Protein AF-A0A544VQA2-F1 (afdb_monomer_lite)

Structure (mmCIF, N/CA/C/O backbone):
data_AF-A0A544VQA2-F1
#
_entry.id   AF-A0A544VQA2-F1
#
loop_
_atom_site.group_PDB
_atom_site.id
_atom_site.type_symbol
_atom_site.label_atom_id
_atom_site.label_alt_id
_atom_site.label_comp_id
_atom_site.label_asym_id
_atom_site.label_entity_id
_atom_site.label_seq_id
_atom_site.pdbx_PDB_ins_code
_atom_site.Cartn_x
_atom_site.Cartn_y
_atom_site.Cartn_z
_atom_site.occupancy
_atom_site.B_iso_or_equiv
_atom_site.auth_seq_id
_atom_site.auth_comp_id
_atom_site.auth_asym_id
_atom_site.auth_atom_id
_atom_site.pdbx_PDB_model_num
ATOM 1 N N . GLY A 1 1 ? 12.701 14.877 -9.086 1.00 81.31 1 GLY A N 1
ATOM 2 C CA . GLY A 1 1 ? 11.327 15.082 -8.614 1.00 81.31 1 GLY A CA 1
ATOM 3 C C . GLY A 1 1 ? 10.720 13.738 -8.305 1.00 81.31 1 GLY A C 1
ATOM 4 O O . GLY A 1 1 ? 11.294 12.726 -8.700 1.00 81.31 1 GLY A O 1
ATOM 5 N N . MET A 1 2 ? 9.619 13.739 -7.569 1.00 92.62 2 MET A N 1
ATOM 6 C CA . MET A 1 2 ? 8.785 12.567 -7.349 1.00 92.62 2 MET A CA 1
ATOM 7 C C . MET A 1 2 ? 7.392 12.913 -7.875 1.00 92.62 2 MET A C 1
ATOM 9 O O . MET A 1 2 ? 6.895 13.999 -7.578 1.00 92.62 2 MET A O 1
ATOM 13 N N . GLU A 1 3 ? 6.807 12.038 -8.678 1.00 93.88 3 GLU A N 1
ATOM 14 C CA . GLU A 1 3 ? 5.477 12.199 -9.256 1.00 93.88 3 GLU A CA 1
ATOM 15 C C . GLU A 1 3 ? 4.622 10.992 -8.887 1.00 93.88 3 GLU A C 1
ATOM 17 O O . GLU A 1 3 ? 5.085 9.852 -8.937 1.00 93.88 3 GLU A O 1
ATOM 22 N N . ILE A 1 4 ? 3.371 11.260 -8.523 1.00 93.94 4 ILE A N 1
ATOM 23 C CA . ILE A 1 4 ? 2.379 10.246 -8.186 1.00 93.94 4 ILE A CA 1
ATOM 24 C C . ILE A 1 4 ? 1.117 10.575 -8.972 1.00 93.94 4 ILE A C 1
ATOM 26 O O . ILE A 1 4 ? 0.616 11.696 -8.890 1.00 93.94 4 ILE A O 1
ATOM 30 N N . SER A 1 5 ? 0.591 9.606 -9.709 1.00 94.56 5 SER A N 1
ATOM 31 C CA . SER A 1 5 ? -0.692 9.725 -10.396 1.00 94.56 5 SER A CA 1
ATOM 32 C C . SER A 1 5 ? -1.543 8.492 -10.122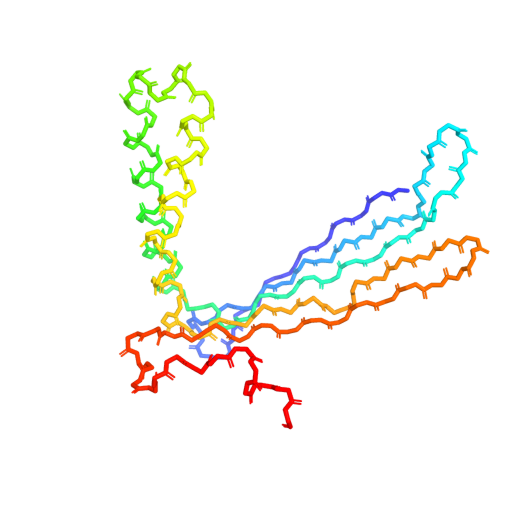 1.00 94.56 5 SER A C 1
ATOM 34 O O . SER A 1 5 ? -1.030 7.382 -10.017 1.00 94.56 5 SER A O 1
ATOM 36 N N . GLY A 1 6 ? -2.844 8.698 -9.946 1.00 93.38 6 GLY A N 1
ATOM 37 C CA . GLY A 1 6 ? -3.797 7.633 -9.667 1.00 93.38 6 GLY A CA 1
ATOM 38 C C . GLY A 1 6 ? -4.985 7.722 -10.610 1.00 93.38 6 GLY A C 1
ATOM 39 O O . GLY A 1 6 ? -5.431 8.820 -10.942 1.00 93.38 6 GLY A O 1
ATOM 40 N N . LYS A 1 7 ? -5.504 6.570 -11.025 1.00 92.75 7 LYS A N 1
ATOM 41 C CA . LYS A 1 7 ? -6.773 6.461 -11.748 1.00 92.75 7 LYS A CA 1
ATOM 42 C C . LYS A 1 7 ? -7.589 5.304 -11.194 1.00 92.75 7 LYS A C 1
ATOM 44 O O . LYS A 1 7 ? -7.028 4.287 -10.787 1.00 92.75 7 LYS A O 1
ATOM 49 N N . SER A 1 8 ? -8.902 5.463 -11.220 1.00 89.38 8 SER A N 1
ATOM 50 C CA . SER A 1 8 ? -9.842 4.410 -10.863 1.00 89.38 8 SER A CA 1
ATOM 51 C C . SER A 1 8 ? -10.977 4.401 -11.873 1.00 89.38 8 SER A C 1
ATOM 53 O O . SER A 1 8 ? -11.521 5.455 -12.197 1.00 89.38 8 SER A O 1
ATOM 55 N N . ASP A 1 9 ? -11.330 3.213 -12.344 1.00 89.56 9 ASP A N 1
ATOM 56 C CA . ASP A 1 9 ? -12.340 2.991 -13.371 1.00 89.56 9 ASP A CA 1
ATOM 57 C C . ASP A 1 9 ? -13.332 1.927 -12.888 1.00 89.56 9 ASP A C 1
ATOM 59 O O . ASP A 1 9 ? -12.942 0.904 -12.314 1.00 89.56 9 ASP A O 1
ATOM 63 N N . LEU A 1 10 ? -14.622 2.159 -13.137 1.00 85.25 10 LEU A N 1
ATOM 64 C CA . LEU A 1 10 ? -15.652 1.138 -12.958 1.00 85.25 10 LEU A CA 1
ATOM 65 C C . LEU A 1 10 ? -15.604 0.171 -14.140 1.00 85.25 10 LEU A C 1
ATOM 67 O O . LEU A 1 10 ? -15.604 0.583 -15.301 1.00 85.25 10 LEU A O 1
ATOM 71 N N . VAL A 1 11 ? -15.582 -1.125 -13.847 1.00 81.38 11 VAL A N 1
ATOM 72 C CA . VAL A 1 11 ? -15.744 -2.172 -14.860 1.00 81.38 11 VAL A CA 1
ATOM 73 C C . VAL A 1 11 ? -17.189 -2.145 -15.366 1.00 81.38 11 VAL A C 1
ATOM 75 O O . VAL A 1 11 ? -18.093 -1.766 -14.626 1.00 81.38 11 VAL A O 1
ATOM 78 N N . ASN A 1 12 ? -17.428 -2.581 -16.606 1.00 74.12 12 ASN A N 1
ATOM 79 C CA . ASN A 1 12 ? -18.741 -2.556 -17.268 1.00 74.12 12 ASN A CA 1
ATOM 80 C C . ASN A 1 12 ? -19.913 -3.173 -16.473 1.00 74.12 12 ASN A C 1
ATOM 82 O O . ASN A 1 12 ? -21.059 -2.867 -16.783 1.00 74.12 12 ASN A O 1
ATOM 86 N N . ASP A 1 13 ? -19.649 -4.025 -15.479 1.00 77.12 13 ASP A N 1
ATOM 87 C CA . ASP A 1 13 ? -20.666 -4.572 -14.567 1.00 77.12 13 ASP A CA 1
ATOM 88 C C . ASP A 1 13 ? -21.267 -3.506 -13.619 1.00 77.12 13 ASP A C 1
ATOM 90 O O . ASP A 1 13 ? -22.395 -3.636 -13.150 1.00 77.12 13 ASP A O 1
ATOM 94 N N . GLY A 1 14 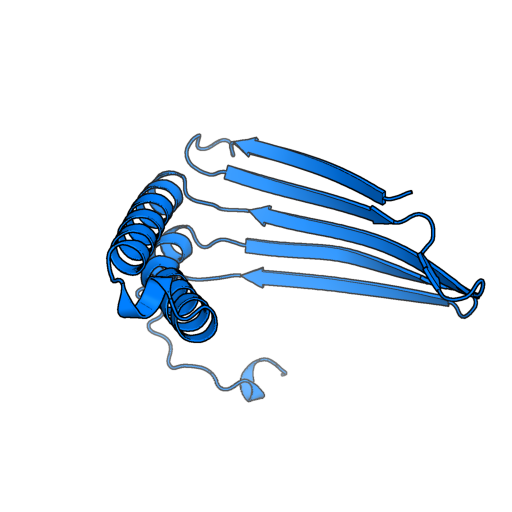? -20.545 -2.412 -13.365 1.00 76.81 14 GLY A N 1
ATOM 95 C CA . GLY A 1 14 ? -20.974 -1.319 -12.490 1.00 76.81 14 GLY A CA 1
ATOM 96 C C . GLY A 1 14 ? -20.738 -1.561 -10.997 1.00 76.81 14 GLY A C 1
ATOM 97 O O . GLY A 1 14 ? -20.931 -0.634 -10.212 1.00 76.81 14 GLY A O 1
ATOM 98 N N . LYS A 1 15 ? -20.294 -2.758 -10.590 1.00 84.06 15 LYS A N 1
ATOM 99 C CA . LYS A 1 15 ? -19.986 -3.087 -9.182 1.00 84.06 15 LYS A CA 1
ATOM 100 C C . LYS A 1 15 ? -18.499 -3.221 -8.891 1.00 84.06 15 LYS A C 1
ATOM 102 O O . LYS A 1 15 ? -18.074 -3.045 -7.752 1.00 84.06 15 LYS A O 1
ATOM 107 N N . THR A 1 16 ? -17.714 -3.538 -9.913 1.00 87.69 16 THR A N 1
ATOM 108 C CA . THR A 1 16 ? -16.288 -3.823 -9.773 1.00 87.69 16 THR A CA 1
ATOM 109 C C . THR A 1 16 ? -15.446 -2.598 -10.100 1.00 87.69 16 THR A C 1
ATOM 111 O O . THR A 1 16 ? -15.695 -1.905 -11.088 1.00 87.69 16 THR A O 1
ATOM 114 N N . ILE A 1 17 ? -14.417 -2.352 -9.293 1.00 88.88 17 ILE A N 1
ATOM 115 C CA . ILE A 1 17 ? -13.498 -1.225 -9.432 1.00 88.88 17 ILE A CA 1
ATOM 116 C C . ILE A 1 17 ? -12.112 -1.748 -9.812 1.00 88.88 17 ILE A C 1
ATOM 118 O O . ILE A 1 17 ? -11.581 -2.670 -9.190 1.00 88.88 17 ILE A O 1
ATOM 122 N N . ASN A 1 18 ? -11.502 -1.107 -10.804 1.00 91.31 18 ASN A N 1
ATOM 123 C CA . ASN A 1 18 ? -10.076 -1.212 -11.076 1.00 91.31 18 ASN A CA 1
ATOM 124 C C . ASN A 1 18 ? -9.402 0.089 -10.649 1.00 91.31 18 ASN A C 1
ATOM 126 O O . ASN A 1 18 ? -9.884 1.173 -10.963 1.00 91.31 18 ASN A O 1
ATOM 130 N N . SER A 1 19 ? -8.279 -0.007 -9.951 1.00 91.69 19 SER A N 1
ATOM 131 C CA . SER A 1 19 ? -7.461 1.133 -9.549 1.00 91.69 19 SER A CA 1
ATOM 132 C C . SER A 1 19 ? -6.032 0.953 -10.033 1.00 91.69 19 SER A C 1
ATOM 134 O O . SER A 1 19 ? -5.499 -0.154 -10.050 1.00 91.69 19 SER A O 1
ATOM 136 N N . GLN A 1 20 ? -5.394 2.048 -10.418 1.00 94.06 20 GLN A N 1
ATOM 137 C CA . GLN A 1 20 ? -3.985 2.098 -10.772 1.00 94.06 20 GLN A CA 1
ATOM 138 C C . GLN A 1 20 ? -3.334 3.292 -10.085 1.00 94.06 20 GLN A C 1
ATOM 140 O O . GLN A 1 20 ? -3.886 4.389 -10.072 1.00 94.06 20 GLN A O 1
ATOM 145 N N . LEU A 1 21 ? -2.142 3.061 -9.550 1.00 95.44 21 LEU A N 1
ATOM 146 C CA . LEU A 1 21 ? -1.255 4.052 -8.974 1.00 95.44 21 LEU A CA 1
ATOM 147 C C . LEU A 1 21 ? 0.085 3.972 -9.707 1.00 95.44 21 LEU A C 1
ATOM 149 O O . LEU A 1 21 ? 0.759 2.944 -9.669 1.00 95.44 21 LEU A O 1
ATOM 153 N N . ASP A 1 22 ? 0.465 5.055 -10.369 1.00 95.94 22 ASP A N 1
ATOM 154 C CA . ASP A 1 22 ? 1.755 5.203 -11.027 1.00 95.94 22 ASP A CA 1
ATOM 155 C C . ASP A 1 22 ? 2.627 6.164 -10.222 1.00 95.94 22 ASP A C 1
ATOM 157 O O . ASP A 1 22 ? 2.254 7.307 -9.952 1.00 95.94 22 ASP A O 1
ATOM 161 N N . TYR A 1 23 ? 3.810 5.696 -9.855 1.00 94.75 23 TYR A N 1
ATOM 162 C CA . TYR A 1 23 ? 4.824 6.435 -9.127 1.00 94.75 23 TYR A CA 1
ATOM 163 C C . TYR A 1 23 ? 6.069 6.561 -9.995 1.00 94.75 23 TYR A C 1
ATOM 165 O O . TYR A 1 23 ? 6.555 5.570 -10.547 1.00 94.75 23 TYR A O 1
ATOM 173 N N . SER A 1 24 ? 6.620 7.764 -10.108 1.00 95.38 24 SER A N 1
ATOM 174 C CA . SER A 1 24 ? 7.886 7.987 -10.795 1.00 95.38 24 SER A CA 1
ATOM 175 C C . SER A 1 24 ? 8.831 8.839 -9.957 1.00 95.38 24 SER A C 1
ATOM 177 O O . SER A 1 24 ? 8.446 9.800 -9.293 1.00 95.38 24 SER A O 1
ATOM 179 N N . LEU A 1 25 ? 10.101 8.457 -9.969 1.00 95.69 25 LEU A N 1
ATOM 180 C CA . LEU A 1 25 ? 11.179 9.127 -9.266 1.00 95.69 25 LEU A CA 1
ATOM 181 C C . LEU A 1 25 ? 12.263 9.468 -10.281 1.00 95.69 25 LEU A C 1
ATOM 183 O O . LEU A 1 25 ? 12.926 8.575 -10.806 1.00 95.69 25 LEU A O 1
ATOM 187 N N . ASN A 1 26 ? 12.460 10.758 -10.564 1.00 90.94 26 ASN A N 1
ATOM 188 C CA . ASN A 1 26 ? 13.401 11.167 -11.614 1.00 90.94 26 ASN A CA 1
ATOM 189 C C . ASN A 1 26 ? 14.870 10.943 -11.226 1.00 90.94 26 ASN A C 1
ATOM 191 O O . ASN A 1 26 ? 15.683 10.682 -12.101 1.00 90.94 26 ASN A O 1
ATOM 195 N N . SER A 1 27 ? 15.229 11.131 -9.954 1.00 91.62 27 SER A N 1
ATOM 196 C CA . SER A 1 27 ? 16.591 10.920 -9.449 1.00 91.62 27 SER A CA 1
ATOM 197 C C . SER A 1 27 ? 16.564 10.852 -7.925 1.00 91.62 27 SER A C 1
ATOM 199 O O . SER A 1 27 ? 15.988 11.730 -7.273 1.00 91.62 27 SER A O 1
ATOM 201 N N . LEU A 1 28 ? 17.183 9.812 -7.376 1.00 92.06 28 LEU A N 1
ATOM 202 C CA . LEU A 1 28 ? 17.469 9.630 -5.964 1.00 92.06 28 LEU A CA 1
ATOM 203 C C . LEU A 1 28 ? 18.948 9.926 -5.740 1.00 92.06 28 LEU A C 1
ATOM 205 O O . LEU A 1 28 ? 19.806 9.201 -6.235 1.00 92.06 28 LEU A O 1
ATOM 209 N N . LYS A 1 29 ? 19.255 10.965 -4.964 1.00 91.25 29 LYS A N 1
ATOM 210 C CA . LYS A 1 29 ? 20.635 11.308 -4.609 1.00 91.25 29 LYS A CA 1
ATOM 211 C C . LYS A 1 29 ? 20.849 11.165 -3.114 1.00 91.25 29 LYS A C 1
ATOM 213 O O . LYS A 1 29 ? 20.087 11.728 -2.331 1.00 91.25 29 LYS A O 1
ATOM 218 N N . VAL A 1 30 ? 21.906 10.464 -2.723 1.00 92.06 30 VAL A N 1
ATOM 219 C CA . VAL A 1 30 ? 22.319 10.307 -1.323 1.00 92.06 30 VAL A CA 1
ATOM 220 C C . VAL A 1 30 ? 23.778 10.720 -1.213 1.00 92.06 30 VAL A C 1
ATOM 222 O O . VAL A 1 30 ? 24.618 10.217 -1.948 1.00 92.06 30 VAL A O 1
ATOM 225 N N . GLN A 1 31 ? 24.082 11.676 -0.329 1.00 88.56 31 GLN A N 1
ATOM 22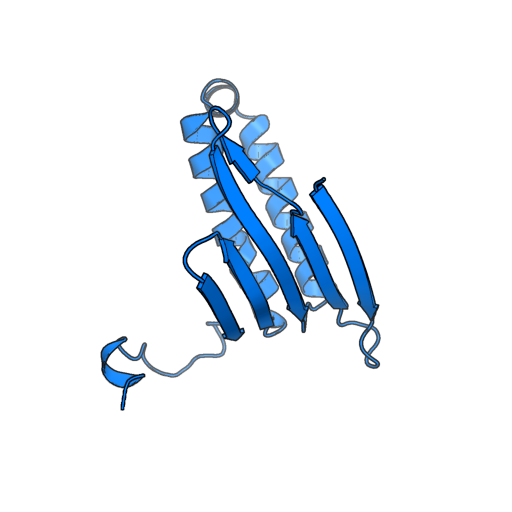6 C CA . GLN A 1 31 ? 25.440 12.220 -0.151 1.00 88.56 31 GLN A CA 1
ATOM 227 C C . GLN A 1 31 ? 26.111 12.625 -1.479 1.00 88.56 31 GLN A C 1
ATOM 229 O O . GLN A 1 31 ? 27.270 12.316 -1.735 1.00 88.56 31 GLN A O 1
ATOM 234 N N . ASN A 1 32 ? 25.352 13.303 -2.345 1.00 86.19 32 ASN A N 1
ATOM 235 C CA . ASN A 1 32 ? 25.791 13.746 -3.671 1.00 86.19 32 ASN A CA 1
ATOM 236 C C . ASN A 1 32 ? 26.107 12.620 -4.683 1.00 86.19 32 ASN A C 1
ATOM 238 O O . ASN A 1 32 ? 26.559 12.914 -5.787 1.00 86.19 32 ASN A O 1
ATOM 242 N N . GLN A 1 33 ? 25.832 11.357 -4.345 1.00 88.81 33 GLN A N 1
ATOM 243 C CA . GLN A 1 33 ? 25.897 10.220 -5.264 1.00 88.81 33 GLN A CA 1
ATOM 244 C C . GLN A 1 33 ? 24.511 9.943 -5.845 1.00 88.81 33 GLN A C 1
ATOM 246 O O . GLN A 1 33 ? 23.522 9.919 -5.111 1.00 88.81 33 GLN A O 1
ATOM 251 N N . ASP A 1 34 ? 24.434 9.756 -7.162 1.00 91.25 34 ASP A N 1
ATOM 252 C CA . ASP A 1 34 ? 23.193 9.395 -7.846 1.00 91.25 34 ASP A CA 1
ATOM 253 C C . ASP A 1 34 ? 22.961 7.886 -7.728 1.00 91.25 34 ASP A C 1
ATOM 255 O O . ASP A 1 34 ? 23.734 7.083 -8.250 1.00 91.25 34 ASP A O 1
ATOM 259 N N . LEU A 1 35 ? 21.910 7.507 -7.006 1.00 92.88 35 LEU A N 1
ATOM 260 C CA . LEU A 1 35 ? 21.500 6.117 -6.822 1.00 92.88 35 LEU A CA 1
ATOM 261 C C . LEU A 1 35 ? 20.567 5.634 -7.937 1.00 92.88 35 LEU A C 1
ATOM 263 O O . LEU A 1 35 ? 20.286 4.434 -8.020 1.00 92.88 35 LEU A O 1
ATOM 267 N N . GLY A 1 36 ? 20.108 6.542 -8.799 1.00 95.00 36 GLY A N 1
ATOM 268 C CA . GLY A 1 36 ? 19.288 6.235 -9.954 1.00 95.00 36 GLY A CA 1
ATOM 269 C C . GLY A 1 36 ? 17.892 6.842 -9.920 1.00 95.00 36 GLY A C 1
ATOM 270 O O . GLY A 1 36 ? 17.576 7.757 -9.166 1.00 95.00 36 GLY A O 1
ATOM 271 N N . SER A 1 37 ? 17.044 6.313 -10.786 1.00 96.25 37 SER A N 1
ATOM 272 C CA . SER A 1 37 ? 15.664 6.721 -11.029 1.00 96.25 37 SER A CA 1
ATOM 273 C C . SER A 1 37 ? 14.770 5.491 -11.008 1.00 96.25 37 SER A C 1
ATOM 275 O O . SER A 1 37 ? 15.246 4.383 -11.256 1.00 96.25 37 SER A O 1
ATOM 277 N N . GLY A 1 38 ? 13.484 5.674 -10.731 1.00 95.94 38 GLY A N 1
ATOM 278 C CA . GLY A 1 38 ? 12.567 4.549 -10.623 1.00 95.94 38 GLY A CA 1
ATOM 279 C C . GLY A 1 38 ? 11.176 4.849 -11.145 1.00 95.94 38 GLY A C 1
ATOM 280 O O . GLY A 1 38 ? 10.729 5.997 -11.148 1.00 95.94 38 GLY A O 1
ATOM 281 N N . LYS A 1 39 ? 10.487 3.800 -11.579 1.00 96.25 39 LYS A N 1
ATOM 282 C CA . LYS A 1 39 ? 9.060 3.814 -11.897 1.00 96.25 39 LYS A CA 1
ATOM 283 C C . LYS A 1 39 ? 8.401 2.628 -11.220 1.00 96.25 39 LYS A C 1
ATOM 285 O O . LYS A 1 39 ? 8.980 1.551 -11.179 1.00 96.25 39 LYS A O 1
ATOM 290 N N . LEU A 1 40 ? 7.205 2.823 -10.698 1.00 96.00 40 LEU A N 1
ATOM 291 C CA . LEU A 1 40 ? 6.382 1.768 -10.132 1.00 96.00 40 LEU A CA 1
ATOM 292 C C . LEU A 1 40 ? 4.950 1.994 -10.592 1.00 96.00 40 LEU A C 1
ATOM 294 O O . LEU A 1 40 ? 4.348 3.005 -10.250 1.00 96.00 40 LEU A O 1
ATOM 298 N N . THR A 1 41 ? 4.401 1.036 -11.323 1.00 96.44 41 THR A N 1
ATOM 299 C CA . THR A 1 41 ? 2.967 0.971 -11.599 1.00 96.44 41 THR A CA 1
ATOM 300 C C . THR A 1 41 ? 2.357 -0.143 -10.763 1.00 96.44 41 THR A C 1
ATOM 302 O O . THR A 1 41 ? 2.652 -1.317 -10.988 1.00 96.44 41 THR A O 1
ATOM 305 N N . LEU A 1 42 ? 1.492 0.226 -9.823 1.00 95.94 42 LEU A N 1
ATOM 306 C CA . LEU A 1 42 ? 0.640 -0.681 -9.063 1.00 95.94 42 LEU A CA 1
ATOM 307 C C . LEU A 1 42 ? -0.768 -0.647 -9.656 1.00 95.94 42 LEU A C 1
ATOM 309 O O . LEU A 1 42 ? -1.345 0.420 -9.833 1.00 95.94 42 LEU A O 1
ATOM 313 N N . LYS A 1 43 ? -1.347 -1.808 -9.933 1.00 94.88 43 LYS A N 1
ATOM 314 C CA . LYS A 1 43 ? -2.741 -1.969 -10.340 1.00 94.88 43 LYS A CA 1
ATOM 315 C C . LYS A 1 43 ? -3.416 -2.920 -9.370 1.00 94.88 43 LYS A C 1
ATOM 317 O O . LYS A 1 43 ? -2.852 -3.954 -9.027 1.00 94.88 43 LYS A O 1
ATOM 322 N N . VAL A 1 44 ? -4.620 -2.575 -8.952 1.00 92.69 44 VAL A N 1
ATOM 323 C CA . VAL A 1 44 ? -5.503 -3.448 -8.188 1.00 92.69 44 VAL A CA 1
ATOM 324 C C . VAL A 1 44 ? -6.792 -3.548 -8.981 1.00 92.69 44 VAL A C 1
ATOM 326 O O . VAL A 1 44 ? -7.479 -2.548 -9.178 1.00 92.69 44 VAL A O 1
ATOM 329 N N . GLY A 1 45 ? -7.070 -4.727 -9.514 1.00 91.88 45 GLY A N 1
ATOM 330 C CA . GLY A 1 45 ? -8.254 -5.003 -10.309 1.00 91.88 45 GLY A CA 1
ATOM 331 C C . GLY A 1 45 ? -9.222 -5.919 -9.583 1.00 91.88 45 GLY A C 1
ATOM 332 O O . GLY A 1 45 ? -8.868 -6.541 -8.582 1.00 91.88 45 GLY A O 1
ATOM 333 N N . GLN A 1 46 ? -10.428 -6.021 -10.133 1.00 88.62 46 GLN A N 1
ATOM 334 C CA . GLN A 1 46 ? -11.462 -6.932 -9.634 1.00 88.62 46 GLN A CA 1
ATOM 335 C C . GLN A 1 46 ? -11.866 -6.660 -8.174 1.00 88.62 46 GLN A C 1
ATOM 337 O O . GLN A 1 46 ? -12.231 -7.560 -7.430 1.00 88.62 46 GLN A O 1
ATOM 342 N N . ILE A 1 47 ? -11.825 -5.397 -7.742 1.00 89.62 47 ILE A N 1
ATOM 343 C CA . ILE A 1 47 ? -12.302 -5.038 -6.405 1.00 89.62 47 ILE A CA 1
ATOM 344 C C . ILE A 1 47 ? -13.827 -4.999 -6.442 1.00 89.62 47 ILE A C 1
ATOM 346 O O . ILE A 1 47 ? -14.402 -4.119 -7.084 1.00 89.62 47 ILE A O 1
ATOM 350 N N . ASP A 1 48 ? -14.486 -5.923 -5.753 1.00 89.94 48 ASP A N 1
ATOM 351 C CA . ASP A 1 48 ? -15.933 -5.863 -5.558 1.00 89.94 48 ASP A CA 1
ATOM 352 C C . ASP A 1 48 ? -16.303 -4.706 -4.608 1.00 89.94 48 ASP A C 1
ATOM 354 O O . ASP A 1 48 ? -15.743 -4.563 -3.517 1.00 89.94 48 ASP A O 1
ATOM 358 N N . GLY A 1 49 ? -17.220 -3.836 -5.039 1.00 88.19 49 GLY A N 1
ATOM 359 C CA . GLY A 1 49 ? -17.597 -2.640 -4.287 1.00 88.19 49 GLY A CA 1
ATOM 360 C C . GLY A 1 49 ? -18.324 -2.935 -2.971 1.00 88.19 49 GLY A C 1
ATOM 361 O O . GLY A 1 49 ? -18.141 -2.200 -1.998 1.00 88.19 49 GLY A O 1
ATOM 362 N N . GLU A 1 50 ? -19.114 -4.010 -2.907 1.00 89.94 50 GLU A N 1
ATOM 363 C CA . GLU A 1 50 ? -19.792 -4.430 -1.677 1.00 89.94 50 GLU A CA 1
ATOM 364 C C . GLU A 1 50 ? -18.779 -5.005 -0.681 1.00 89.94 50 GLU A C 1
ATOM 366 O O . GLU A 1 50 ? -18.767 -4.617 0.491 1.00 89.94 50 GLU A O 1
ATOM 371 N N . ALA A 1 51 ? -17.869 -5.853 -1.161 1.00 89.94 51 ALA A N 1
ATOM 372 C CA . ALA A 1 51 ? -16.755 -6.394 -0.395 1.00 89.94 51 ALA A CA 1
ATOM 373 C C . ALA A 1 51 ? -15.855 -5.285 0.162 1.00 89.94 51 ALA A C 1
ATOM 375 O O . ALA A 1 51 ? -15.532 -5.303 1.350 1.00 89.94 51 ALA A O 1
ATOM 376 N N . TRP A 1 52 ? -15.506 -4.280 -0.652 1.00 89.38 52 TRP A N 1
ATOM 377 C CA . TRP A 1 52 ? -14.738 -3.113 -0.203 1.00 89.38 52 TRP A CA 1
ATOM 378 C C . TRP A 1 52 ? -15.471 -2.331 0.887 1.00 89.38 52 TRP A C 1
ATOM 380 O O . TRP A 1 52 ? -14.866 -1.925 1.883 1.00 89.38 52 TRP A O 1
ATOM 390 N N . HIS A 1 53 ? -16.782 -2.140 0.731 1.00 91.38 53 HIS A N 1
ATOM 391 C CA . HIS A 1 53 ? -17.588 -1.455 1.732 1.00 91.38 53 HIS A CA 1
ATOM 392 C C . HIS A 1 53 ? -17.603 -2.215 3.065 1.00 91.38 53 HIS A C 1
ATOM 394 O O . HIS A 1 53 ? -17.342 -1.618 4.112 1.00 91.38 53 HIS A O 1
ATOM 400 N N . GLN A 1 54 ? -17.838 -3.530 3.033 1.00 92.25 54 GLN A N 1
ATOM 401 C CA . GLN A 1 54 ? -17.822 -4.389 4.223 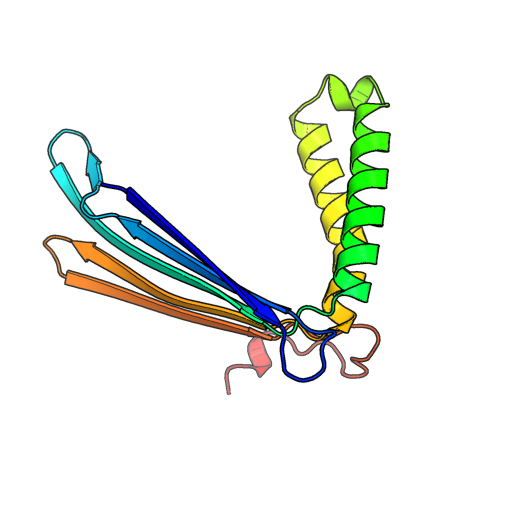1.00 92.25 54 GLN A CA 1
ATOM 402 C C . GLN A 1 54 ? -16.437 -4.423 4.880 1.00 92.25 54 GLN A C 1
ATOM 404 O O . GLN A 1 54 ? -16.329 -4.252 6.095 1.00 92.25 54 GLN A O 1
ATOM 409 N N . PHE A 1 55 ? -15.378 -4.575 4.082 1.00 92.75 55 PHE A N 1
ATOM 410 C CA . PHE A 1 55 ? -13.993 -4.520 4.543 1.00 92.75 55 PHE A CA 1
ATOM 411 C C . PHE A 1 55 ? -13.702 -3.204 5.266 1.00 92.75 55 PHE A C 1
ATOM 413 O O . PHE A 1 55 ? -13.231 -3.214 6.403 1.00 92.75 55 PHE A O 1
ATOM 420 N N . SER A 1 56 ? -14.024 -2.071 4.635 1.00 91.88 56 SER A N 1
ATOM 421 C CA . SER A 1 56 ? -13.770 -0.745 5.197 1.00 91.88 56 SER A CA 1
ATOM 422 C C . SER A 1 56 ? -14.534 -0.530 6.502 1.00 91.88 56 SER A C 1
ATOM 424 O O . SER A 1 56 ? -13.958 -0.024 7.465 1.00 91.88 56 SER A O 1
ATOM 426 N N . GLN A 1 57 ? -15.798 -0.958 6.574 1.00 94.12 57 GLN A N 1
ATOM 427 C CA . GLN A 1 57 ? -16.575 -0.889 7.811 1.00 94.12 57 GLN A CA 1
ATOM 428 C C . GLN A 1 57 ? -15.947 -1.727 8.928 1.00 94.12 57 GLN A C 1
ATOM 430 O O . GLN A 1 57 ? -15.752 -1.214 10.031 1.00 94.12 57 GLN A O 1
ATOM 435 N N . GLN A 1 58 ? -15.608 -2.990 8.653 1.00 92.56 58 GLN A N 1
ATOM 436 C CA . GLN A 1 58 ? -15.040 -3.893 9.654 1.00 92.56 58 GLN A CA 1
ATOM 437 C C . GLN A 1 58 ? -13.672 -3.405 10.139 1.00 92.56 58 GLN A C 1
ATOM 439 O O . GLN A 1 58 ? -13.450 -3.329 11.347 1.00 92.56 58 GLN A O 1
ATOM 444 N N . TYR A 1 59 ? -12.783 -3.030 9.217 1.00 93.31 59 TYR A N 1
ATOM 445 C CA . TYR A 1 59 ? -11.468 -2.484 9.546 1.00 93.31 59 TYR A CA 1
ATOM 446 C C . TYR A 1 59 ? -11.598 -1.220 10.404 1.00 93.31 59 TYR A C 1
ATOM 448 O O . TYR A 1 59 ? -11.064 -1.167 11.509 1.00 93.31 59 TYR A O 1
ATOM 456 N N . ASN A 1 60 ? -12.389 -0.236 9.962 1.00 92.06 60 ASN A N 1
ATOM 457 C CA . ASN A 1 60 ? -12.547 1.025 10.688 1.00 92.06 60 ASN A CA 1
ATOM 458 C C . ASN A 1 60 ? -13.197 0.840 12.065 1.00 92.06 60 ASN A C 1
ATOM 460 O O . ASN A 1 60 ? -12.831 1.551 13.003 1.00 92.06 60 ASN A O 1
ATOM 464 N N . ALA A 1 61 ? -14.160 -0.076 12.201 1.00 93.44 61 ALA A N 1
ATOM 465 C CA . ALA A 1 61 ? -14.793 -0.377 13.482 1.00 93.44 61 ALA A CA 1
ATOM 466 C C . ALA A 1 61 ? -13.791 -0.999 14.465 1.00 93.44 61 ALA A C 1
ATOM 468 O O . ALA A 1 61 ? -13.722 -0.577 15.621 1.00 93.44 61 ALA A O 1
ATOM 469 N N . GLN A 1 62 ? -12.975 -1.951 14.003 1.00 90.62 62 GLN A N 1
ATOM 470 C CA . GLN A 1 62 ? -11.941 -2.568 14.830 1.00 90.62 62 GLN A CA 1
ATOM 471 C C . GLN A 1 62 ? -10.853 -1.562 15.208 1.00 90.62 62 GLN A C 1
ATOM 473 O O . GLN A 1 62 ? -10.561 -1.411 16.390 1.00 90.62 62 GLN A O 1
ATOM 478 N N . THR A 1 63 ? -10.313 -0.798 14.256 1.00 90.38 63 THR A N 1
ATOM 479 C CA . THR A 1 63 ? -9.293 0.223 14.542 1.00 90.38 63 THR A CA 1
ATOM 480 C C . THR A 1 63 ? -9.792 1.277 15.534 1.00 90.38 63 THR A C 1
ATOM 482 O O . THR A 1 63 ? -9.059 1.653 16.447 1.00 90.38 63 THR A O 1
ATOM 485 N N . GLN A 1 64 ? -11.051 1.715 15.432 1.00 90.69 64 GLN A N 1
ATOM 486 C CA . GLN A 1 64 ? -11.641 2.626 16.421 1.00 90.69 64 GLN A CA 1
ATOM 487 C C . GLN A 1 64 ? -11.783 1.980 17.805 1.00 90.69 64 GLN A C 1
ATOM 489 O O . GLN A 1 64 ? -11.480 2.624 18.808 1.00 90.69 64 GLN A O 1
ATOM 494 N N . ALA A 1 65 ? -12.190 0.711 17.877 1.00 91.69 65 ALA A N 1
ATOM 495 C CA . ALA A 1 65 ? -12.268 -0.020 19.141 1.00 91.69 65 ALA A CA 1
ATOM 496 C C . ALA A 1 65 ? -10.887 -0.221 19.794 1.00 91.69 65 ALA A C 1
ATOM 498 O O . ALA A 1 65 ? -10.789 -0.238 21.022 1.00 91.69 65 ALA A O 1
ATOM 499 N N . LEU A 1 66 ? -9.822 -0.339 18.994 1.00 90.12 66 LEU A N 1
ATOM 500 C CA . LEU A 1 66 ? -8.441 -0.387 19.481 1.00 90.12 66 LEU A CA 1
ATOM 501 C C . LEU A 1 66 ? -8.004 0.963 20.062 1.00 90.12 66 LEU A C 1
ATOM 503 O O . LEU A 1 66 ? -7.425 1.002 21.141 1.00 90.12 66 LEU A O 1
ATOM 507 N N . LEU A 1 67 ? -8.330 2.077 19.399 1.00 88.50 67 LEU A N 1
ATOM 508 C CA . LEU A 1 67 ? -8.007 3.424 19.893 1.00 88.50 67 LEU A CA 1
ATOM 509 C C . LEU A 1 67 ? -8.792 3.813 21.153 1.00 88.50 67 LEU A C 1
ATOM 511 O O . LEU A 1 67 ? -8.309 4.607 21.957 1.00 88.50 67 LEU A O 1
ATOM 515 N N . ALA A 1 68 ? -9.986 3.250 21.346 1.00 90.88 68 ALA A N 1
ATOM 516 C CA . ALA A 1 68 ? -10.768 3.439 22.565 1.00 90.88 68 ALA A CA 1
ATOM 517 C C . ALA A 1 68 ? -10.140 2.751 23.794 1.00 90.88 68 ALA A C 1
ATOM 519 O O . ALA A 1 68 ? -10.516 3.060 24.926 1.00 90.88 68 ALA A O 1
ATOM 520 N N . GLN A 1 69 ? -9.187 1.833 23.592 1.00 90.31 69 GLN A N 1
ATOM 521 C CA . GLN A 1 69 ? -8.475 1.156 24.670 1.00 90.31 69 GLN A CA 1
ATOM 522 C C . GLN A 1 69 ? -7.215 1.949 25.045 1.00 90.31 69 GLN A C 1
ATOM 524 O O . GLN A 1 69 ? -6.275 2.025 24.249 1.00 90.31 69 GLN A O 1
ATOM 529 N N . PRO A 1 70 ? -7.136 2.513 26.265 1.00 86.31 70 PRO A N 1
ATOM 530 C CA . PRO A 1 70 ? -5.996 3.331 26.678 1.00 86.31 70 PRO A CA 1
ATOM 531 C C . PRO A 1 70 ? -4.677 2.545 26.703 1.00 86.31 70 PRO A C 1
ATOM 533 O O . PRO A 1 70 ? -3.612 3.125 26.516 1.00 86.31 70 PRO A O 1
ATOM 536 N N . GLU A 1 71 ? -4.726 1.229 26.894 1.00 89.19 71 GLU A N 1
ATOM 537 C CA . GLU A 1 71 ? -3.547 0.353 26.891 1.00 89.19 71 GLU A CA 1
ATOM 538 C C . GLU A 1 71 ? -2.910 0.239 25.498 1.00 89.19 71 GLU A C 1
ATOM 540 O O . GLU A 1 71 ? -1.692 0.135 25.373 1.00 89.19 71 GLU A O 1
ATOM 545 N N . ILE A 1 72 ? -3.733 0.319 24.448 1.00 88.75 72 ILE A N 1
ATOM 546 C CA . ILE A 1 72 ? -3.295 0.253 23.052 1.00 88.75 72 ILE A CA 1
ATOM 547 C C . ILE A 1 72 ? -2.935 1.652 22.546 1.00 88.75 72 ILE A C 1
ATOM 549 O O . ILE A 1 72 ? -1.899 1.827 21.913 1.00 88.75 72 ILE A O 1
ATOM 553 N N . ALA A 1 73 ? -3.735 2.671 22.877 1.00 83.38 73 ALA A N 1
ATOM 554 C CA . ALA A 1 73 ? -3.469 4.054 22.474 1.00 83.38 73 ALA A CA 1
ATOM 555 C C . ALA A 1 73 ? -2.114 4.580 22.987 1.00 83.38 73 ALA A C 1
ATOM 557 O O . ALA A 1 73 ? -1.465 5.380 22.316 1.00 83.38 73 ALA A O 1
ATOM 558 N N . ASN A 1 74 ? -1.672 4.107 24.156 1.00 89.19 74 ASN A N 1
ATOM 559 C CA . ASN A 1 74 ? -0.387 4.484 24.746 1.00 89.19 74 ASN A CA 1
ATOM 560 C C . ASN A 1 74 ? 0.783 3.581 24.315 1.00 89.19 74 ASN A C 1
ATOM 562 O O . ASN A 1 74 ? 1.918 3.845 24.714 1.00 89.19 74 ASN A O 1
ATOM 566 N N . ASN A 1 75 ? 0.540 2.535 23.516 1.00 91.56 75 ASN A N 1
ATOM 567 C CA . ASN A 1 75 ? 1.571 1.609 23.057 1.00 91.56 75 ASN A CA 1
ATOM 568 C C . ASN A 1 75 ? 1.562 1.477 21.519 1.00 91.56 75 ASN A C 1
ATOM 570 O O . ASN A 1 75 ? 0.797 0.686 20.964 1.00 91.56 75 ASN A O 1
ATOM 574 N N . PRO A 1 76 ? 2.438 2.212 20.810 1.00 87.62 76 PRO A N 1
ATOM 575 C CA . PRO A 1 76 ? 2.445 2.237 19.349 1.00 87.62 76 PRO A CA 1
ATOM 576 C C . PRO A 1 76 ? 2.839 0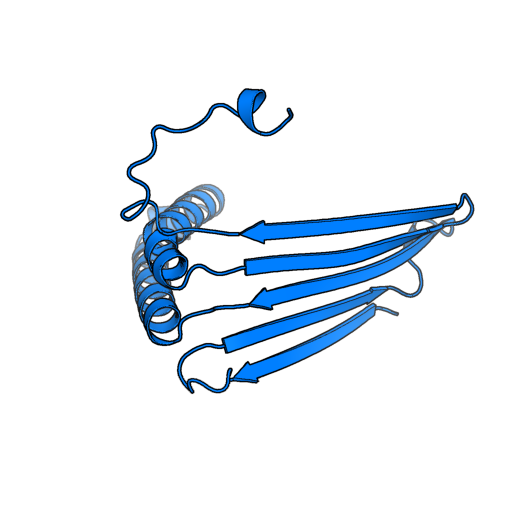.899 18.704 1.00 87.62 76 PRO A C 1
ATOM 578 O O . PRO A 1 76 ? 2.453 0.644 17.562 1.00 87.62 76 PRO A O 1
ATOM 581 N N . GLU A 1 77 ? 3.595 0.040 19.393 1.00 92.25 77 GLU A N 1
ATOM 582 C CA . GLU A 1 77 ? 3.944 -1.295 18.884 1.00 92.25 77 GLU A CA 1
ATOM 583 C C . GLU A 1 77 ? 2.732 -2.227 18.948 1.00 92.25 77 GLU A C 1
ATOM 585 O O . GLU A 1 77 ? 2.356 -2.831 17.943 1.00 92.25 77 GLU A O 1
ATOM 590 N N . LEU A 1 78 ? 2.055 -2.258 20.101 1.00 91.69 78 LEU A N 1
ATOM 591 C CA . LEU A 1 78 ? 0.831 -3.041 20.284 1.00 91.69 78 LEU A CA 1
ATOM 592 C C . LEU A 1 78 ? -0.297 -2.553 19.366 1.00 91.69 78 LEU A C 1
ATOM 594 O O . LEU A 1 78 ? -1.047 -3.360 18.824 1.00 91.69 78 LEU A O 1
ATOM 598 N N . TYR A 1 79 ? -0.405 -1.241 19.148 1.00 90.88 79 TYR A N 1
ATOM 599 C CA . TYR A 1 79 ? -1.353 -0.683 18.188 1.00 90.88 79 TYR A CA 1
ATOM 600 C C . TYR A 1 79 ? -1.095 -1.191 16.766 1.00 90.88 79 TYR A C 1
ATOM 602 O O . TYR A 1 79 ? -2.032 -1.623 16.100 1.00 90.88 79 TYR A O 1
ATOM 610 N N . GLN A 1 80 ? 0.159 -1.192 16.302 1.00 90.88 80 GLN A N 1
ATOM 611 C CA . GLN A 1 80 ? 0.503 -1.710 14.973 1.00 90.88 80 GLN A CA 1
ATOM 612 C C . GLN A 1 80 ? 0.196 -3.202 14.840 1.00 90.88 80 GLN A C 1
ATOM 614 O O . GLN A 1 80 ? -0.375 -3.600 13.825 1.00 90.88 80 GLN A O 1
ATOM 619 N N . GLU A 1 81 ? 0.516 -4.011 15.854 1.00 92.69 81 GLU A N 1
ATOM 620 C CA . GLU A 1 81 ? 0.159 -5.434 15.876 1.00 92.69 81 GLU A CA 1
ATOM 621 C C . GLU A 1 81 ? -1.357 -5.612 15.727 1.00 92.69 81 GLU A C 1
ATOM 623 O O . GLU A 1 81 ? -1.822 -6.279 14.804 1.00 92.69 81 GLU A O 1
ATOM 628 N N . LYS A 1 82 ? -2.139 -4.925 16.563 1.00 91.56 82 LYS A N 1
ATOM 629 C CA . LYS A 1 82 ? -3.597 -5.078 16.599 1.00 91.56 82 LYS A CA 1
ATOM 630 C C . LYS A 1 82 ? -4.287 -4.526 15.354 1.00 91.56 82 LYS A C 1
ATOM 632 O O . LYS A 1 82 ? -5.263 -5.106 14.889 1.00 91.56 82 LYS A O 1
ATOM 637 N N . VAL A 1 83 ? -3.793 -3.428 14.782 1.00 92.00 83 VAL A N 1
ATOM 638 C CA . VAL A 1 83 ? -4.292 -2.902 13.499 1.00 92.00 83 VAL A CA 1
ATOM 639 C C . VAL A 1 83 ? -3.963 -3.856 12.356 1.00 92.00 83 VAL A C 1
ATOM 641 O O . VAL A 1 83 ? -4.786 -4.046 11.461 1.00 92.00 83 VAL A O 1
ATOM 644 N N . THR A 1 84 ? -2.793 -4.493 12.400 1.00 91.94 84 THR A N 1
ATOM 645 C CA . THR A 1 84 ? -2.408 -5.521 11.429 1.00 91.94 84 THR A CA 1
ATOM 646 C C . THR A 1 84 ? -3.314 -6.746 11.549 1.00 91.94 84 THR A C 1
ATOM 648 O O . THR A 1 84 ? -3.832 -7.225 10.540 1.00 91.94 84 THR A O 1
ATOM 651 N N . GLU A 1 85 ? -3.595 -7.212 12.767 1.00 91.00 85 GLU A N 1
ATOM 652 C CA . GLU A 1 85 ? -4.585 -8.269 13.015 1.00 91.00 85 GLU A CA 1
ATOM 653 C C . GLU A 1 85 ? -5.976 -7.871 12.510 1.00 91.00 85 GLU A C 1
ATOM 655 O O . GLU A 1 85 ? -6.639 -8.665 11.840 1.00 91.00 85 GLU A O 1
ATOM 660 N N . ALA A 1 86 ? -6.406 -6.631 12.763 1.00 91.75 86 ALA A N 1
ATOM 661 C CA . ALA A 1 86 ? -7.690 -6.130 12.293 1.00 91.75 86 ALA A CA 1
ATOM 662 C C . ALA A 1 86 ? -7.784 -6.143 10.764 1.00 91.75 86 ALA A C 1
ATOM 664 O O . ALA A 1 86 ? -8.784 -6.605 10.207 1.00 91.75 86 ALA A O 1
ATOM 665 N N . PHE A 1 87 ? -6.717 -5.719 10.085 1.00 92.31 87 PHE A N 1
ATOM 666 C CA . PHE A 1 87 ? -6.595 -5.807 8.634 1.00 92.31 87 PHE A CA 1
ATOM 667 C C . PHE A 1 87 ? -6.710 -7.255 8.141 1.00 92.31 87 PHE A C 1
ATOM 669 O O . PHE A 1 87 ? -7.557 -7.540 7.293 1.00 92.31 87 PHE A O 1
ATOM 676 N N . PHE A 1 88 ? -5.930 -8.187 8.699 1.00 90.44 88 PHE A N 1
ATOM 677 C CA . PHE A 1 88 ? -5.975 -9.599 8.300 1.00 90.44 88 PHE A CA 1
ATOM 678 C C . PHE A 1 88 ? -7.317 -10.267 8.611 1.00 90.44 88 PHE A C 1
ATOM 680 O O . PHE A 1 88 ? -7.742 -11.143 7.863 1.00 90.44 88 PHE A O 1
ATOM 687 N N . SER A 1 89 ? -8.019 -9.836 9.660 1.00 89.25 89 SER A N 1
ATOM 688 C CA . SER A 1 89 ? -9.359 -10.340 9.982 1.00 89.25 89 SER A CA 1
ATOM 689 C C . SER A 1 89 ? -10.422 -9.903 8.968 1.00 89.25 89 SER A C 1
ATOM 691 O O . SER A 1 89 ? -11.390 -10.627 8.736 1.00 89.25 89 SER A O 1
ATOM 693 N N . ALA A 1 90 ? -10.255 -8.720 8.369 1.00 89.50 90 ALA A N 1
ATOM 694 C CA . ALA A 1 90 ? -11.165 -8.174 7.367 1.00 89.50 90 ALA A CA 1
ATOM 695 C C . ALA A 1 90 ? -10.772 -8.602 5.944 1.00 89.50 90 ALA A C 1
ATOM 697 O O . ALA A 1 90 ? -11.624 -8.625 5.057 1.00 89.50 90 ALA A O 1
ATOM 698 N N . LEU A 1 91 ? -9.509 -8.984 5.722 1.00 88.44 91 LEU A N 1
ATOM 699 C CA . LEU A 1 91 ? -8.971 -9.383 4.421 1.00 88.44 91 LEU A CA 1
ATOM 700 C C . LEU A 1 91 ? -9.822 -10.439 3.686 1.00 88.44 91 LEU A C 1
ATOM 702 O O . LEU A 1 91 ? -10.057 -10.236 2.496 1.00 88.44 91 LEU A O 1
ATOM 706 N N . PRO A 1 92 ? -10.360 -11.501 4.330 1.00 88.00 92 PRO A N 1
ATOM 707 C CA . PRO A 1 92 ? -11.202 -12.482 3.644 1.00 88.00 92 PRO A CA 1
ATOM 708 C C . PRO A 1 92 ? -12.432 -11.880 2.958 1.00 88.00 92 PRO A C 1
ATOM 710 O O . PRO A 1 92 ? -12.893 -12.425 1.961 1.00 88.00 92 PRO A O 1
ATOM 713 N N . LEU A 1 93 ? -12.954 -10.746 3.443 1.00 88.94 93 LEU A N 1
ATOM 714 C CA . LEU A 1 93 ? -14.062 -10.053 2.784 1.00 88.94 93 LEU A CA 1
ATOM 715 C C . LEU A 1 93 ? -13.658 -9.544 1.402 1.00 88.94 93 LEU A C 1
ATOM 717 O O . LEU A 1 93 ? -14.416 -9.720 0.456 1.00 88.94 93 LEU A O 1
ATOM 721 N N . MET A 1 94 ? -12.455 -8.978 1.281 1.00 86.31 94 MET A N 1
ATOM 722 C CA . MET A 1 94 ? -11.913 -8.492 0.010 1.00 86.31 94 MET A CA 1
ATOM 723 C C . MET A 1 94 ? -11.667 -9.621 -0.989 1.00 86.31 94 MET A C 1
ATOM 725 O O . MET A 1 94 ? -11.823 -9.412 -2.188 1.00 86.31 94 MET A O 1
ATOM 729 N N . LEU A 1 95 ? -11.309 -10.813 -0.502 1.00 87.56 95 LEU A N 1
ATOM 730 C CA . LEU A 1 95 ? -11.008 -11.974 -1.345 1.00 87.56 95 LEU A CA 1
ATOM 731 C C . LEU A 1 95 ? -12.228 -12.510 -2.101 1.00 87.56 95 LEU A C 1
ATOM 733 O O . LEU A 1 95 ? -12.057 -13.150 -3.129 1.00 87.56 95 LEU A O 1
ATOM 737 N N . LYS A 1 96 ? -13.449 -12.205 -1.647 1.00 83.94 96 LYS A N 1
ATOM 738 C CA . LYS A 1 96 ? -14.692 -12.612 -2.325 1.00 83.94 96 LYS A CA 1
ATOM 739 C C . LYS A 1 96 ? -14.826 -12.067 -3.748 1.00 83.94 96 LYS A C 1
ATOM 741 O O . LYS A 1 96 ? -15.567 -12.636 -4.540 1.00 83.94 96 LYS A O 1
ATOM 746 N N . GLY A 1 97 ? -14.158 -10.951 -4.051 1.00 83.38 97 GLY A N 1
ATOM 747 C CA . GLY A 1 97 ? -14.137 -10.355 -5.389 1.00 83.38 97 GLY A CA 1
ATOM 748 C C . GLY A 1 97 ? -13.080 -10.947 -6.324 1.00 83.38 97 GLY A C 1
ATOM 749 O O . GLY A 1 97 ? -12.945 -10.457 -7.440 1.00 83.38 97 GLY A O 1
ATOM 750 N N . ASP A 1 98 ? -12.317 -11.946 -5.865 1.00 88.06 98 ASP A N 1
ATOM 751 C CA . ASP A 1 98 ? -11.124 -12.485 -6.524 1.00 88.06 98 ASP A CA 1
ATOM 752 C C . ASP A 1 98 ? -10.142 -11.386 -7.001 1.00 88.06 98 ASP A C 1
ATOM 754 O O . ASP A 1 98 ? -9.778 -11.331 -8.179 1.00 88.06 98 ASP A O 1
ATOM 758 N N . PRO A 1 99 ? -9.714 -10.456 -6.121 1.00 90.81 99 PRO A N 1
ATOM 759 C CA . PRO A 1 99 ? -8.946 -9.296 -6.542 1.00 90.81 99 PRO A CA 1
ATOM 760 C C . PRO A 1 99 ? -7.586 -9.688 -7.129 1.00 90.81 99 PRO A C 1
ATOM 762 O O . PRO A 1 99 ? -6.898 -10.602 -6.663 1.00 90.81 99 PRO A O 1
ATOM 765 N N . VAL A 1 100 ? -7.148 -8.917 -8.123 1.00 91.38 100 VAL A N 1
ATOM 766 C CA . VAL A 1 100 ? -5.848 -9.100 -8.779 1.00 91.38 100 VAL A CA 1
ATOM 767 C C . VAL A 1 100 ? -4.953 -7.914 -8.473 1.00 91.38 100 VAL A C 1
ATOM 769 O O . VAL A 1 100 ? -5.295 -6.773 -8.780 1.00 91.38 100 VAL A O 1
ATOM 772 N N . ILE A 1 101 ? -3.777 -8.171 -7.906 1.00 92.75 101 ILE A N 1
ATOM 773 C CA . ILE A 1 101 ? -2.760 -7.147 -7.650 1.00 92.75 101 ILE A CA 1
ATOM 774 C C . ILE A 1 101 ? -1.649 -7.311 -8.676 1.00 92.75 101 ILE A C 1
ATOM 776 O O . ILE A 1 101 ? -1.050 -8.373 -8.791 1.00 92.75 101 ILE A O 1
ATOM 780 N N . THR A 1 102 ? -1.341 -6.262 -9.424 1.00 93.31 102 THR A N 1
ATOM 781 C CA . THR A 1 102 ? -0.279 -6.267 -10.430 1.00 93.31 102 THR A CA 1
ATOM 782 C C . THR A 1 102 ? 0.706 -5.142 -10.165 1.00 93.31 102 THR A C 1
ATOM 784 O O . THR A 1 102 ? 0.325 -3.982 -10.057 1.00 93.31 102 THR A O 1
ATOM 787 N N . ILE A 1 103 ? 1.988 -5.471 -10.128 1.00 93.00 103 ILE A N 1
ATOM 788 C CA . ILE A 1 103 ? 3.098 -4.527 -10.191 1.00 93.00 103 ILE A CA 1
ATOM 789 C C . ILE A 1 103 ? 3.721 -4.691 -11.571 1.00 93.00 103 ILE A C 1
ATOM 791 O O . ILE A 1 103 ? 4.356 -5.710 -11.824 1.00 93.00 103 ILE A O 1
ATOM 795 N N . ALA A 1 104 ? 3.509 -3.741 -12.481 1.00 89.62 104 ALA A N 1
ATOM 796 C CA . ALA A 1 104 ? 4.067 -3.829 -13.831 1.00 89.62 104 ALA A CA 1
ATOM 797 C C . ALA A 1 104 ? 4.077 -2.469 -14.563 1.00 89.62 104 ALA A C 1
ATOM 799 O O . ALA A 1 104 ? 3.000 -2.002 -14.956 1.00 89.62 104 ALA A O 1
ATOM 800 N N . PRO A 1 105 ? 5.254 -1.859 -14.829 1.00 88.75 105 PRO A N 1
ATOM 801 C CA . PRO A 1 105 ? 6.586 -2.240 -14.348 1.00 88.75 105 PRO A CA 1
ATOM 802 C C . PRO A 1 105 ? 6.924 -1.608 -12.988 1.00 88.75 105 PRO A C 1
ATOM 804 O O . PRO A 1 105 ? 6.601 -0.446 -12.734 1.00 88.75 105 PRO A O 1
ATOM 807 N N . LEU A 1 106 ? 7.648 -2.342 -12.142 1.00 94.44 106 LEU A N 1
ATOM 808 C CA . LEU A 1 106 ? 8.621 -1.731 -11.236 1.00 94.44 106 LEU A CA 1
ATOM 809 C C . LEU A 1 106 ? 9.951 -1.684 -11.988 1.00 94.44 106 LEU A C 1
ATOM 811 O O . LEU A 1 106 ? 10.475 -2.739 -12.327 1.00 94.44 106 LEU A O 1
ATOM 815 N N . SER A 1 107 ? 10.505 -0.506 -12.255 1.00 96.06 107 SER A N 1
ATOM 816 C CA . SER A 1 107 ? 11.837 -0.362 -12.839 1.00 96.06 107 SER A CA 1
ATOM 817 C C . SER A 1 107 ? 12.726 0.551 -12.009 1.00 96.06 107 SER A C 1
ATOM 819 O O . SER A 1 107 ? 12.265 1.527 -11.417 1.00 96.06 107 SER A O 1
ATOM 821 N N . TRP A 1 108 ? 14.012 0.219 -11.956 1.00 96.88 108 TRP A N 1
ATOM 822 C CA . TRP A 1 108 ? 15.050 1.003 -11.305 1.00 96.88 108 TRP A CA 1
ATOM 823 C C . TRP A 1 108 ? 16.260 1.112 -12.218 1.00 96.88 108 TRP A C 1
ATOM 825 O O . TRP A 1 108 ? 16.837 0.098 -12.601 1.00 96.88 108 TRP A O 1
ATOM 835 N N . LYS A 1 109 ? 16.675 2.332 -12.541 1.00 96.44 109 LYS A N 1
ATOM 836 C CA . LYS A 1 109 ? 17.789 2.609 -13.447 1.00 96.44 109 LYS A CA 1
ATOM 837 C C . LYS A 1 109 ? 18.853 3.444 -12.760 1.00 96.44 109 LYS A C 1
ATOM 839 O O . LYS A 1 109 ? 18.551 4.543 -12.305 1.00 96.44 109 LYS A O 1
ATOM 844 N N . ASN A 1 110 ? 20.093 2.970 -12.755 1.00 94.81 110 ASN A N 1
ATOM 845 C CA . ASN A 1 110 ? 21.261 3.677 -12.223 1.00 94.81 110 ASN A CA 1
ATOM 846 C C . ASN A 1 110 ? 22.422 3.675 -13.240 1.00 94.81 110 ASN A C 1
ATOM 848 O O . ASN A 1 110 ? 22.242 3.318 -14.405 1.00 94.81 110 ASN A O 1
ATOM 852 N N . SER A 1 111 ? 23.620 4.087 -12.816 1.00 93.06 111 SER A N 1
ATOM 853 C CA . SER A 1 111 ? 24.828 4.128 -13.658 1.00 93.06 111 SER A CA 1
ATOM 854 C C . SER A 1 111 ? 25.303 2.761 -14.164 1.00 93.06 111 SER A C 1
ATOM 856 O O . SER A 1 111 ? 26.100 2.709 -15.098 1.00 93.06 111 SER A O 1
ATOM 858 N N . HIS A 1 112 ? 24.840 1.666 -13.562 1.00 93.50 112 HIS A N 1
ATOM 859 C CA . HIS A 1 112 ? 25.268 0.300 -13.861 1.00 93.50 112 HIS A CA 1
ATOM 860 C C . HIS A 1 112 ? 24.241 -0.501 -14.670 1.00 93.50 112 HIS A C 1
ATOM 862 O O . HIS A 1 112 ? 24.557 -1.605 -15.109 1.00 93.50 112 HIS A O 1
ATOM 868 N N . GLY A 1 113 ? 23.037 0.032 -14.897 1.00 93.69 113 GLY A N 1
ATOM 869 C CA . GLY A 1 113 ? 22.005 -0.635 -15.689 1.00 93.69 113 GLY A CA 1
ATOM 870 C C . GLY A 1 113 ? 20.585 -0.323 -15.228 1.00 93.69 113 GLY A C 1
ATOM 871 O O . GLY A 1 113 ? 20.348 0.618 -14.469 1.00 93.69 113 GLY A O 1
ATOM 872 N N . GLU A 1 114 ? 19.637 -1.124 -15.713 1.00 95.44 114 GLU A N 1
ATOM 873 C CA . GLU A 1 114 ? 18.222 -1.052 -15.353 1.00 95.44 114 GLU A CA 1
ATOM 874 C C . GLU A 1 114 ? 17.725 -2.424 -14.884 1.00 95.44 114 GLU A C 1
ATOM 876 O O . GLU A 1 114 ? 17.881 -3.422 -15.587 1.00 95.44 114 GLU A O 1
ATOM 881 N N . SER A 1 115 ? 17.132 -2.459 -13.694 1.00 94.94 115 SER A N 1
ATOM 882 C CA . SER A 1 115 ? 16.425 -3.609 -13.134 1.00 94.94 115 SER A CA 1
ATOM 883 C C . SER A 1 115 ? 14.929 -3.411 -13.325 1.00 94.94 1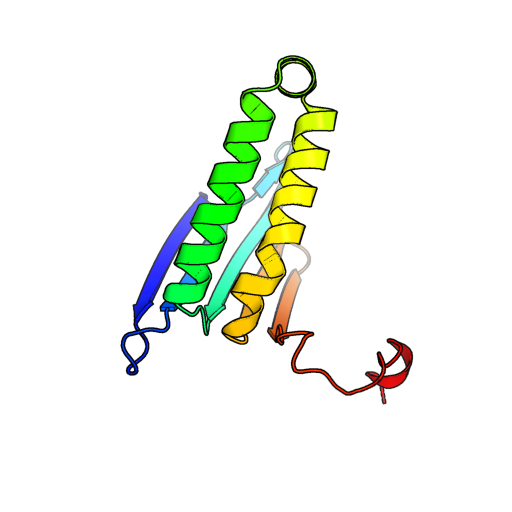15 SER A C 1
ATOM 885 O O . SER A 1 115 ? 14.425 -2.319 -13.070 1.00 94.94 115 SER A O 1
ATOM 887 N N . ALA A 1 116 ? 14.208 -4.459 -13.718 1.00 94.94 116 ALA A N 1
ATOM 888 C CA . ALA A 1 116 ? 12.755 -4.426 -13.830 1.00 94.94 116 ALA A CA 1
ATOM 889 C C . ALA A 1 116 ? 12.118 -5.662 -13.182 1.00 94.94 116 ALA A C 1
ATOM 891 O O . ALA A 1 116 ? 12.644 -6.767 -13.292 1.00 94.94 116 ALA A O 1
ATOM 892 N N . LEU A 1 117 ? 10.976 -5.465 -12.527 1.00 94.31 117 LEU A N 1
ATOM 893 C CA . LEU A 1 117 ? 10.144 -6.499 -11.927 1.00 94.31 117 LEU A CA 1
ATOM 894 C C . LEU A 1 117 ? 8.704 -6.318 -12.410 1.00 94.31 117 LEU A C 1
ATOM 896 O O . LEU A 1 117 ? 8.129 -5.233 -12.298 1.00 94.31 117 LEU A O 1
ATOM 900 N N . ASN A 1 118 ? 8.128 -7.411 -12.903 1.00 94.69 118 ASN A N 1
ATOM 901 C CA . ASN A 1 118 ? 6.699 -7.538 -13.139 1.00 94.69 118 ASN A CA 1
ATOM 902 C C . ASN A 1 118 ? 6.172 -8.668 -12.255 1.00 94.69 118 ASN A C 1
ATOM 904 O O . ASN A 1 118 ? 6.718 -9.769 -12.280 1.00 94.69 118 ASN A O 1
ATOM 908 N N . LEU A 1 119 ? 5.127 -8.399 -11.483 1.00 93.81 119 LEU A N 1
ATOM 909 C CA . LEU A 1 119 ? 4.515 -9.346 -10.559 1.00 93.81 119 LEU A CA 1
ATOM 910 C C . LEU A 1 119 ? 2.996 -9.234 -10.667 1.00 93.81 119 LEU A C 1
ATOM 912 O O . LEU A 1 119 ? 2.463 -8.131 -10.694 1.00 93.81 119 LEU A O 1
ATOM 916 N N . SER A 1 120 ? 2.293 -10.360 -10.734 1.00 93.88 120 SER A N 1
ATOM 917 C CA . SER A 1 120 ? 0.830 -10.409 -10.659 1.00 93.88 120 SER A CA 1
ATOM 918 C C . SER A 1 120 ? 0.425 -11.453 -9.630 1.00 93.88 120 SER A C 1
ATOM 920 O O . SER A 1 120 ? 0.851 -12.599 -9.730 1.00 93.88 120 SER A O 1
ATOM 922 N N . LEU A 1 121 ? -0.369 -11.050 -8.643 1.00 91.12 121 LEU A N 1
ATOM 923 C CA . LEU A 1 121 ? -0.937 -11.913 -7.619 1.00 91.12 121 LEU A CA 1
ATOM 924 C C . LEU A 1 121 ? -2.443 -12.011 -7.842 1.00 91.12 121 LEU A C 1
ATOM 926 O O . LEU A 1 121 ? -3.131 -10.991 -7.893 1.00 91.12 121 LEU A O 1
ATOM 930 N N . PHE A 1 122 ? -2.934 -13.241 -7.940 1.00 89.94 122 PHE A N 1
ATOM 931 C CA . PHE A 1 122 ? -4.353 -13.562 -8.034 1.00 89.94 122 PHE A CA 1
ATOM 932 C C . PHE A 1 122 ? -4.802 -14.075 -6.673 1.00 89.94 122 PHE A C 1
ATOM 934 O O . PHE A 1 122 ? -4.320 -15.109 -6.209 1.00 89.94 122 PHE A O 1
ATOM 941 N N . LEU A 1 123 ? -5.675 -13.330 -6.009 1.00 87.56 123 LEU A N 1
ATOM 942 C CA . LEU A 1 123 ? -6.091 -13.622 -4.647 1.00 87.56 123 LEU A CA 1
ATOM 943 C C . LEU A 1 123 ? -7.497 -14.217 -4.690 1.00 87.56 123 LEU A C 1
ATOM 945 O O . LEU A 1 123 ? -8.425 -13.524 -5.079 1.00 87.56 123 LEU A O 1
ATOM 949 N N . LYS A 1 124 ? -7.646 -15.488 -4.306 1.00 83.25 124 LYS A N 1
ATOM 950 C CA . LYS A 1 124 ? -8.935 -16.197 -4.330 1.00 83.25 124 LYS A CA 1
ATOM 951 C C . LYS A 1 124 ? -9.573 -16.284 -2.951 1.00 83.25 124 LYS A C 1
ATOM 953 O O . LYS A 1 124 ? -8.861 -16.322 -1.944 1.00 83.25 124 LYS A O 1
ATOM 958 N N . ASP A 1 125 ? -10.898 -16.403 -2.910 1.00 80.75 125 ASP A N 1
ATOM 959 C CA . ASP A 1 125 ? -11.631 -16.692 -1.673 1.00 80.75 125 ASP A CA 1
ATOM 960 C C . ASP A 1 125 ? -11.266 -18.091 -1.119 1.00 80.75 125 ASP A C 1
ATOM 962 O O . ASP A 1 125 ? -11.618 -19.107 -1.734 1.00 80.75 125 ASP A O 1
ATOM 966 N N . PRO A 1 126 ? -10.622 -18.188 0.064 1.00 73.88 126 PRO A N 1
ATOM 967 C CA . PRO A 1 126 ? -10.247 -19.466 0.665 1.00 73.88 126 PRO A CA 1
ATOM 968 C C . PRO A 1 126 ? -11.449 -20.360 1.007 1.00 73.88 126 PRO A C 1
ATOM 970 O O . PRO A 1 126 ? -11.282 -21.574 1.084 1.00 73.88 126 PRO A O 1
ATOM 973 N N . ALA A 1 127 ? -12.658 -19.812 1.178 1.00 74.81 127 ALA A N 1
ATOM 974 C CA . ALA A 1 127 ? -13.872 -20.602 1.399 1.00 74.81 127 ALA A CA 1
ATOM 975 C C . ALA A 1 127 ? -14.317 -21.372 0.142 1.00 74.81 127 ALA A C 1
ATOM 977 O O . ALA A 1 127 ? -15.036 -22.370 0.244 1.00 74.81 127 ALA A O 1
ATOM 978 N N . THR A 1 128 ? -13.883 -20.929 -1.041 1.00 69.94 128 THR A N 1
ATOM 979 C CA . THR A 1 128 ? -14.145 -21.607 -2.321 1.00 69.94 128 THR A CA 1
ATOM 980 C C . THR A 1 128 ? -13.047 -22.607 -2.691 1.00 69.94 128 THR A C 1
ATOM 982 O O . THR A 1 128 ? -13.279 -23.524 -3.485 1.00 69.94 128 THR A O 1
ATOM 985 N N . THR A 1 129 ? -11.878 -22.499 -2.056 1.00 63.75 129 THR A N 1
ATOM 986 C CA . THR A 1 129 ? -10.735 -23.386 -2.267 1.00 63.75 129 THR A CA 1
ATOM 987 C C . THR A 1 129 ? -10.944 -24.708 -1.524 1.00 63.75 129 THR A C 1
ATOM 989 O O . THR A 1 129 ? -10.602 -24.862 -0.356 1.00 63.75 129 THR A O 1
ATOM 992 N N . LYS A 1 130 ? -11.524 -25.697 -2.215 1.00 58.59 130 LYS A N 1
ATOM 993 C CA . LYS A 1 130 ? -11.612 -27.098 -1.746 1.00 58.59 130 LYS A CA 1
ATOM 994 C C . LYS A 1 130 ? -10.326 -27.902 -1.962 1.00 58.59 130 LYS A C 1
ATOM 996 O O . LYS A 1 130 ? -10.269 -29.070 -1.581 1.00 58.59 130 LYS A O 1
ATOM 1001 N N . GLU A 1 131 ? -9.326 -27.313 -2.605 1.00 59.12 131 GLU A N 1
ATOM 1002 C CA . GLU A 1 131 ? -8.058 -27.974 -2.893 1.00 59.12 131 GLU A CA 1
ATOM 1003 C C . GLU A 1 131 ? -7.143 -27.894 -1.667 1.00 59.12 131 GLU A C 1
ATOM 1005 O O . GLU A 1 131 ? -7.043 -26.856 -1.012 1.00 59.12 131 GLU A O 1
ATOM 1010 N N . ALA A 1 132 ? -6.510 -29.018 -1.318 1.00 57.09 132 ALA A N 1
ATOM 1011 C CA . ALA A 1 132 ? -5.532 -29.054 -0.237 1.00 57.09 132 ALA A CA 1
ATOM 1012 C C . ALA A 1 132 ? -4.401 -28.053 -0.543 1.00 57.09 132 ALA A C 1
ATOM 1014 O O . ALA A 1 132 ? -4.006 -27.960 -1.707 1.00 57.09 132 ALA A O 1
ATOM 1015 N N . PRO A 1 133 ? -3.871 -27.323 0.460 1.00 52.97 133 PRO A N 1
ATOM 1016 C CA . PRO A 1 133 ? -2.798 -26.362 0.239 1.00 52.97 133 PRO A CA 1
ATOM 1017 C C . PRO A 1 133 ? -1.635 -27.050 -0.477 1.00 52.97 133 PRO A C 1
ATOM 1019 O O . PRO A 1 133 ? -0.993 -27.943 0.080 1.00 52.97 133 PRO A O 1
ATOM 1022 N N . GLN A 1 134 ? -1.394 -26.660 -1.729 1.00 56.16 134 GLN A N 1
ATOM 1023 C CA . GLN A 1 134 ? -0.227 -27.119 -2.462 1.00 56.16 134 GLN A CA 1
ATOM 1024 C C . GLN A 1 134 ? 0.991 -26.440 -1.847 1.00 56.16 134 GLN A C 1
ATOM 1026 O O . GLN A 1 134 ? 1.026 -25.230 -1.628 1.00 56.16 134 GLN A O 1
ATOM 1031 N N . THR A 1 135 ? 1.979 -27.246 -1.485 1.00 55.47 135 THR A N 1
ATOM 1032 C CA . THR A 1 135 ? 3.249 -26.721 -0.982 1.00 55.47 135 THR A CA 1
ATOM 1033 C C . THR A 1 135 ? 3.952 -25.956 -2.104 1.00 55.47 135 THR A C 1
ATOM 1035 O O . THR A 1 135 ? 3.864 -26.385 -3.252 1.00 55.47 135 THR A O 1
ATOM 1038 N N . LEU A 1 136 ? 4.701 -24.887 -1.791 1.00 47.12 136 LEU A N 1
ATOM 1039 C CA . LEU A 1 136 ? 5.450 -24.084 -2.782 1.00 47.12 136 LEU A CA 1
ATOM 1040 C C . LEU A 1 136 ? 6.333 -24.923 -3.733 1.00 47.12 136 LEU A C 1
ATOM 1042 O O . LEU A 1 136 ? 6.689 -24.469 -4.812 1.00 47.12 136 LEU A O 1
ATOM 1046 N N . ALA A 1 137 ? 6.679 -26.156 -3.351 1.00 55.09 137 ALA A N 1
ATOM 1047 C CA . ALA A 1 137 ? 7.402 -27.107 -4.189 1.00 55.09 137 ALA A CA 1
ATOM 1048 C C . ALA A 1 137 ? 6.612 -27.611 -5.418 1.00 55.09 137 ALA A C 1
ATOM 1050 O O . ALA A 1 137 ? 7.213 -28.218 -6.295 1.00 55.09 137 ALA A O 1
ATOM 1051 N N . GLN A 1 138 ? 5.295 -27.399 -5.484 1.00 46.22 138 GLN A N 1
ATOM 1052 C CA . GLN A 1 138 ? 4.429 -27.889 -6.566 1.00 46.22 138 GLN A CA 1
ATOM 1053 C C . GLN A 1 138 ? 4.077 -26.820 -7.612 1.00 46.22 138 GLN A C 1
ATOM 1055 O O . GLN A 1 138 ? 3.557 -27.175 -8.661 1.00 46.22 138 GLN A O 1
ATOM 1060 N N . GLU A 1 139 ? 4.361 -25.537 -7.358 1.00 45.09 139 GLU A N 1
ATOM 1061 C CA . GLU A 1 139 ? 4.108 -24.436 -8.310 1.00 45.09 139 GLU A CA 1
ATOM 1062 C C . GLU A 1 139 ? 5.302 -24.148 -9.243 1.00 45.09 139 GLU A C 1
ATOM 1064 O O . GLU A 1 139 ? 5.248 -23.219 -10.045 1.00 45.09 139 GLU A O 1
ATOM 1069 N N . VAL A 1 140 ? 6.392 -24.917 -9.131 1.00 42.94 140 VAL A N 1
ATOM 1070 C CA . VAL A 1 140 ? 7.649 -24.693 -9.872 1.00 42.94 140 VAL A CA 1
ATOM 1071 C C . VAL A 1 140 ? 8.000 -25.795 -10.883 1.00 42.94 140 VAL A C 1
ATOM 1073 O O . VAL A 1 140 ? 9.150 -25.841 -11.317 1.00 42.94 140 VAL A O 1
ATOM 1076 N N . ASP A 1 141 ? 7.047 -26.651 -11.269 1.00 37.25 141 ASP A N 1
ATOM 1077 C CA . ASP A 1 141 ? 7.211 -27.614 -12.380 1.00 37.25 141 ASP A CA 1
ATOM 1078 C C . ASP A 1 141 ? 6.484 -27.149 -13.653 1.00 37.25 141 ASP A C 1
ATOM 1080 O O . ASP A 1 141 ? 5.297 -26.755 -13.549 1.00 37.25 141 ASP A O 1
#

Organism: NCBI:txid49897

Radius of gyration: 19.52 Å; chains: 1; bounding box: 47×44×44 Å

Secondary structure (DSSP, 8-state):
-EEEEEEEEE-TTSSEEEEEEEEEEEEEEETTEEEEEEEEEEEEEEEEHHHHHHHHHHHHHHHHHHHT-HHHHT-HHHHHHHHHHHHHHHHHHHHTT--EEEEEEEEEEETTEEEEEEEEEE---TTT--S----GGGS--

Foldseek 3Di:
DKDKDKDKDQDPVRFWIKIKIKIWAQFDDDPNDTQFIKIKIKIKTQFGNVLVVQLVVQLVVQLVVQCVDPVNVVPVVSSVVSSVVSNVVSVLSRQCSQMKIWIPWTWTQDPVGIDTDIDIDGRHRVVPPPDDDDDPVPVPD

pLDDT: mean 86.86, std 12.24, range [37.25, 96.88]

InterPro domains:
  IPR010352 Protein of unknown function DUF945 [PF06097] (6-139)

Sequence (141 aa):
GMEISGKSDLVNDGKTINSQLDYSLNSLKVQNQDLGSGKLTLKVGQIDGEAWHQFSQQYNAQTQALLAQPEIANNPELYQEKVTEAFFSALPLMLKGDPVITIAPLSWKNSHGESALNLSLFLKDPATTKEAPQTLAQEVD